Protein AF-A0A2N3T9R1-F1 (afdb_monomer_lite)

Structure (mmCIF, N/CA/C/O backbone):
data_AF-A0A2N3T9R1-F1
#
_entry.id   AF-A0A2N3T9R1-F1
#
loop_
_atom_site.group_PDB
_atom_site.id
_atom_site.type_symbol
_atom_site.label_atom_id
_atom_site.label_alt_id
_atom_site.label_comp_id
_atom_site.label_asym_id
_atom_site.label_entity_id
_atom_site.label_seq_id
_atom_site.pdbx_PDB_ins_code
_atom_site.Cartn_x
_atom_site.Cartn_y
_atom_site.Cartn_z
_atom_site.occupancy
_atom_site.B_iso_or_equiv
_atom_site.auth_seq_id
_atom_site.auth_comp_id
_atom_site.auth_asym_id
_atom_site.auth_atom_id
_atom_site.pdbx_PDB_model_num
ATOM 1 N N . MET A 1 1 ? -30.437 9.710 15.275 1.00 53.56 1 MET A N 1
ATOM 2 C CA . MET A 1 1 ? -29.763 8.738 14.386 1.00 53.56 1 MET A CA 1
ATOM 3 C C . MET A 1 1 ? -28.550 8.217 15.130 1.00 53.56 1 MET A C 1
ATOM 5 O O . MET A 1 1 ? -27.821 9.043 15.656 1.00 53.56 1 MET A O 1
ATOM 9 N N . LYS A 1 2 ? -28.381 6.897 15.254 1.00 58.34 2 LYS A N 1
ATOM 10 C CA . LYS A 1 2 ? -27.181 6.318 15.877 1.00 58.34 2 LYS A CA 1
ATOM 11 C C . LYS A 1 2 ? -26.072 6.279 14.831 1.00 58.34 2 LYS A C 1
ATOM 13 O O . LYS A 1 2 ? -26.341 5.874 13.700 1.00 58.34 2 LYS A O 1
ATOM 18 N N . THR A 1 3 ? -24.881 6.753 15.173 1.00 74.75 3 THR A N 1
ATOM 19 C CA . THR A 1 3 ? -23.743 6.720 14.251 1.00 74.75 3 THR A CA 1
ATOM 20 C C . THR A 1 3 ? -23.021 5.381 14.381 1.00 74.75 3 THR A C 1
ATOM 22 O O . THR A 1 3 ? -23.150 4.703 15.395 1.00 74.75 3 THR A O 1
ATOM 25 N N . ILE A 1 4 ? -22.265 4.971 13.360 1.00 71.94 4 ILE A N 1
ATOM 26 C CA . ILE A 1 4 ? -21.461 3.732 13.413 1.00 71.94 4 ILE A CA 1
ATOM 27 C C . ILE A 1 4 ? -20.484 3.746 14.603 1.00 71.94 4 ILE A C 1
ATOM 29 O O . ILE A 1 4 ? -20.138 2.696 15.130 1.00 71.94 4 ILE A O 1
ATOM 33 N N . LEU A 1 5 ? -20.091 4.939 15.055 1.00 71.88 5 LEU A N 1
ATOM 34 C CA . LEU A 1 5 ? 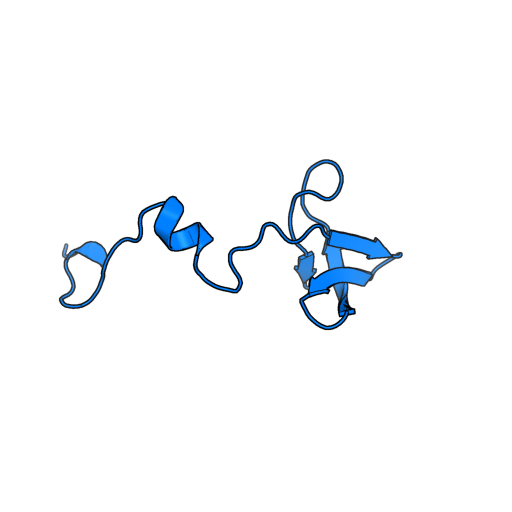-19.224 5.160 16.211 1.00 71.88 5 LEU A CA 1
ATOM 35 C C . LEU A 1 5 ? -19.904 4.826 17.552 1.00 71.88 5 LEU A C 1
ATOM 37 O O . LEU A 1 5 ? -19.207 4.629 18.539 1.00 71.88 5 LEU A O 1
ATOM 41 N N . ASP A 1 6 ? -21.239 4.754 17.589 1.00 78.00 6 ASP A N 1
ATOM 42 C CA . ASP A 1 6 ? -22.031 4.397 18.776 1.00 78.00 6 ASP A CA 1
ATOM 43 C C . ASP A 1 6 ? -22.318 2.886 18.870 1.00 78.00 6 ASP A C 1
ATOM 45 O O . ASP A 1 6 ? -23.084 2.449 19.733 1.00 78.00 6 ASP A O 1
ATOM 49 N N . LEU A 1 7 ? -21.785 2.079 17.947 1.00 81.62 7 LEU A N 1
ATOM 50 C CA . LEU A 1 7 ? -21.957 0.629 17.964 1.00 81.62 7 LEU A CA 1
ATOM 51 C C . LEU A 1 7 ? -20.935 -0.013 18.905 1.00 81.62 7 LEU A C 1
ATOM 53 O O . LEU A 1 7 ? -19.732 0.231 18.806 1.00 81.62 7 LEU A O 1
ATOM 57 N N . ASP A 1 8 ? -21.424 -0.883 19.786 1.00 75.31 8 ASP A N 1
ATOM 58 C CA . ASP A 1 8 ? -20.591 -1.672 20.691 1.00 75.31 8 ASP A CA 1
ATOM 59 C C . ASP A 1 8 ? -19.577 -2.508 19.887 1.00 75.31 8 ASP A C 1
ATOM 61 O O . ASP A 1 8 ? -19.938 -3.205 18.936 1.00 75.31 8 ASP A O 1
ATOM 65 N N . GLY A 1 9 ? -18.291 -2.393 20.228 1.00 72.56 9 GLY A N 1
ATOM 66 C CA . GLY A 1 9 ? -17.186 -3.047 19.515 1.00 72.56 9 GLY A CA 1
ATOM 67 C C . GLY A 1 9 ? -16.546 -2.238 18.376 1.00 72.56 9 GLY A C 1
ATOM 68 O O . GLY A 1 9 ? -15.496 -2.646 17.875 1.00 72.56 9 GLY A O 1
ATOM 69 N N . VAL A 1 10 ? -17.095 -1.080 17.990 1.00 76.56 10 VAL A N 1
ATOM 70 C CA . VAL A 1 10 ? -16.452 -0.181 17.017 1.00 76.56 10 VAL A CA 1
ATOM 71 C C . VAL A 1 10 ? -15.535 0.800 17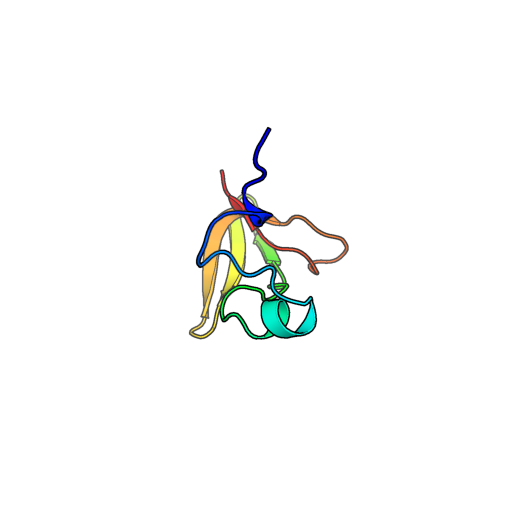.750 1.00 76.56 10 VAL A C 1
ATOM 73 O O . VAL A 1 10 ? -15.990 1.684 18.469 1.00 76.56 10 VAL A O 1
ATOM 76 N N . LYS A 1 11 ? -14.218 0.665 17.553 1.00 79.50 11 LYS A N 1
ATOM 77 C CA . LYS A 1 11 ? -13.214 1.595 18.091 1.00 79.50 11 LYS A CA 1
ATOM 78 C C . LYS A 1 11 ? -12.600 2.423 16.967 1.00 79.50 11 LYS A C 1
ATOM 80 O O . LYS A 1 11 ? -11.985 1.880 16.051 1.00 79.50 11 LYS A O 1
ATOM 85 N N . THR A 1 12 ? -12.688 3.745 17.076 1.00 81.50 12 THR A N 1
ATOM 86 C CA . THR A 1 12 ? -11.918 4.654 16.219 1.00 81.50 12 THR A CA 1
ATOM 87 C C . THR A 1 12 ? -10.445 4.563 16.587 1.00 81.50 12 THR A C 1
ATOM 89 O O . THR A 1 12 ? -10.059 4.874 17.714 1.00 81.50 12 THR A O 1
ATOM 92 N N . LEU A 1 13 ? -9.618 4.134 15.639 1.00 79.19 13 LEU A N 1
ATOM 93 C CA . LEU A 1 13 ? -8.175 4.059 15.831 1.00 79.19 13 LEU A CA 1
ATOM 94 C C . LEU A 1 13 ? -7.553 5.450 15.717 1.00 79.19 13 LEU A C 1
ATOM 96 O O . LEU A 1 13 ? -7.864 6.210 14.794 1.00 79.19 13 LEU A O 1
ATOM 100 N N . SER A 1 14 ? -6.636 5.762 16.629 1.00 79.56 14 SER A N 1
ATOM 101 C CA . SER A 1 14 ? -5.753 6.924 16.494 1.00 79.56 14 SER A CA 1
ATOM 102 C C . SER A 1 14 ? -4.875 6.800 15.240 1.00 79.56 14 SER A C 1
ATOM 104 O O . SER A 1 14 ? -4.665 5.704 14.722 1.00 79.56 14 SER A O 1
ATOM 106 N N . LYS A 1 15 ? -4.331 7.914 14.732 1.00 73.44 15 LYS A N 1
ATOM 107 C CA . LYS A 1 15 ? -3.449 7.888 13.547 1.00 73.44 15 LYS A CA 1
ATOM 108 C C . LYS A 1 15 ? -2.230 6.979 13.750 1.00 73.44 15 LYS A C 1
ATOM 110 O O . LYS A 1 15 ? -1.828 6.285 12.821 1.00 73.44 15 LYS A O 1
ATOM 115 N N . ASP A 1 16 ? -1.690 6.946 14.964 1.00 73.88 16 ASP A N 1
ATOM 116 C CA . ASP A 1 16 ? -0.576 6.069 15.333 1.00 73.88 16 ASP A CA 1
ATOM 117 C C . ASP A 1 16 ? -0.979 4.591 15.368 1.00 73.88 16 ASP A C 1
ATOM 119 O O . ASP A 1 16 ? -0.200 3.729 14.968 1.00 73.88 16 ASP A O 1
ATOM 123 N N . GLU A 1 17 ? -2.197 4.273 15.820 1.00 72.88 17 GLU A N 1
ATOM 124 C CA . GLU A 1 17 ? -2.737 2.910 15.752 1.00 72.88 17 GLU A CA 1
ATOM 125 C C . GLU A 1 17 ? -3.017 2.488 14.307 1.00 72.88 17 GLU A C 1
ATOM 127 O O . GLU A 1 17 ? -2.710 1.357 13.940 1.00 72.88 17 GLU A O 1
ATOM 132 N N . GLN A 1 18 ? -3.521 3.399 13.471 1.00 69.94 18 GLN A N 1
ATOM 133 C CA . GLN A 1 18 ? -3.714 3.148 12.042 1.00 69.94 18 GLN A CA 1
ATOM 134 C C . GLN A 1 18 ? -2.383 2.836 11.353 1.00 69.94 18 GLN A C 1
ATOM 136 O O . GLN A 1 18 ? -2.309 1.869 10.605 1.00 69.94 18 GLN A O 1
ATOM 141 N N . GLY A 1 19 ? -1.311 3.573 11.662 1.00 63.06 19 GLY A N 1
ATOM 142 C CA . GLY A 1 19 ? 0.025 3.325 11.106 1.00 63.06 19 GLY A CA 1
ATOM 143 C C . GLY A 1 19 ? 0.661 1.989 11.517 1.00 63.06 19 GLY A C 1
ATOM 144 O O . GLY A 1 19 ? 1.615 1.550 10.879 1.00 63.06 19 GLY A O 1
ATOM 145 N N . LYS A 1 20 ? 0.137 1.325 12.557 1.00 68.00 20 LYS A N 1
ATOM 146 C CA . LYS A 1 20 ? 0.572 -0.015 12.993 1.00 68.00 20 LYS A CA 1
ATOM 147 C C . LYS A 1 20 ? -0.180 -1.145 12.294 1.00 68.00 20 LYS A C 1
ATOM 149 O O . LYS A 1 20 ? 0.235 -2.297 12.405 1.00 68.00 20 LYS A O 1
ATOM 154 N N . ILE A 1 21 ? -1.270 -0.841 11.589 1.00 67.94 21 ILE A N 1
ATOM 155 C CA . ILE A 1 21 ? -1.978 -1.832 10.784 1.00 67.94 21 ILE A CA 1
ATOM 156 C C . ILE A 1 21 ? -1.069 -2.195 9.610 1.00 67.94 21 ILE A C 1
ATOM 158 O O . ILE A 1 21 ? -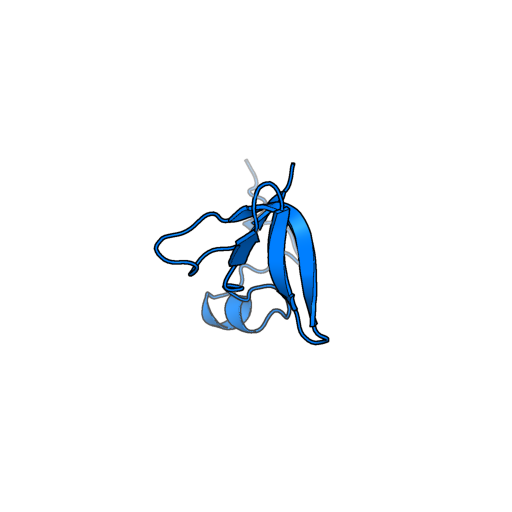0.761 -1.356 8.762 1.00 67.94 21 ILE A O 1
ATOM 162 N N . SER A 1 22 ? -0.631 -3.450 9.545 1.00 52.25 22 SER A N 1
ATOM 163 C CA . SER A 1 22 ? 0.045 -3.983 8.363 1.00 52.25 22 SER A CA 1
ATOM 164 C C . SER A 1 22 ? -0.891 -3.837 7.157 1.00 52.25 22 SER A C 1
ATOM 166 O O . SER A 1 22 ? -1.955 -4.446 7.134 1.00 52.25 22 SER A O 1
ATOM 168 N N . GLY A 1 23 ? -0.534 -2.975 6.200 1.00 53.41 23 GLY A N 1
ATOM 169 C CA . GLY A 1 23 ? -1.407 -2.567 5.088 1.00 53.41 23 GLY A CA 1
ATOM 170 C C . GLY A 1 23 ? -1.755 -1.073 5.066 1.00 53.41 23 GLY A C 1
ATOM 171 O O . GLY A 1 23 ? -2.125 -0.554 4.022 1.00 53.41 23 GLY A O 1
ATOM 172 N N . ALA A 1 24 ? -1.572 -0.343 6.171 1.00 51.25 24 ALA A N 1
ATOM 173 C CA . ALA A 1 24 ? -1.731 1.118 6.219 1.00 51.25 24 ALA A CA 1
ATOM 174 C C . ALA A 1 24 ? -0.472 1.881 5.765 1.00 51.25 24 ALA A C 1
ATOM 176 O O . ALA A 1 24 ? -0.344 3.090 5.982 1.00 51.25 24 ALA A O 1
ATOM 177 N N . GLY A 1 25 ? 0.486 1.172 5.160 1.00 52.62 25 GLY A N 1
ATOM 178 C CA . GLY A 1 25 ? 1.675 1.775 4.587 1.00 52.62 25 GLY A CA 1
ATOM 179 C C . GLY A 1 25 ? 1.282 2.736 3.473 1.00 52.62 25 GLY A C 1
ATOM 180 O O . GLY A 1 25 ? 0.496 2.402 2.593 1.00 52.62 25 GLY A O 1
ATOM 181 N N . ARG A 1 26 ? 1.867 3.935 3.476 1.00 55.69 26 ARG A N 1
ATOM 182 C CA . ARG A 1 26 ? 1.984 4.730 2.251 1.00 55.69 26 ARG A CA 1
ATOM 183 C C . ARG A 1 26 ? 2.945 3.981 1.337 1.00 55.69 26 ARG A C 1
ATOM 185 O O . ARG A 1 26 ? 4.146 4.246 1.354 1.00 55.69 26 ARG A O 1
ATOM 192 N N . TYR A 1 27 ? 2.447 2.959 0.655 1.00 59.44 27 TYR A N 1
ATOM 193 C CA . TYR A 1 27 ? 3.263 2.179 -0.254 1.00 59.44 27 TYR A CA 1
ATOM 194 C C . TYR A 1 27 ? 3.627 3.082 -1.405 1.00 59.44 27 TYR A C 1
ATOM 196 O O . TYR A 1 27 ? 2.749 3.573 -2.098 1.00 59.44 27 TYR A O 1
ATOM 204 N N . ALA A 1 28 ? 4.921 3.334 -1.565 1.00 70.25 28 ALA A N 1
ATOM 205 C CA . ALA A 1 28 ? 5.392 4.069 -2.713 1.00 70.25 28 ALA A CA 1
ATOM 206 C C . ALA A 1 28 ? 5.025 3.274 -3.967 1.00 70.25 28 ALA A C 1
ATOM 208 O O . ALA A 1 28 ? 5.546 2.171 -4.182 1.00 70.25 28 ALA A O 1
ATOM 209 N N . CYS A 1 29 ? 4.097 3.804 -4.759 1.00 78.56 29 CYS A N 1
ATOM 210 C CA . CYS A 1 29 ? 3.762 3.211 -6.038 1.00 78.56 29 CYS A CA 1
ATOM 211 C C . CYS A 1 29 ? 4.745 3.656 -7.126 1.00 78.56 29 CYS A C 1
ATOM 213 O O . CYS A 1 29 ? 5.297 4.759 -7.112 1.00 78.56 29 CYS A O 1
ATOM 215 N N . SER A 1 30 ? 4.960 2.781 -8.103 1.00 82.69 30 SER A N 1
ATOM 216 C CA . SER A 1 30 ? 5.722 3.071 -9.314 1.00 82.69 30 SER A CA 1
ATOM 217 C C . SER A 1 30 ? 4.850 2.806 -10.532 1.00 82.69 30 SER A C 1
ATOM 219 O O . SER A 1 30 ? 4.239 1.743 -10.643 1.00 82.69 30 SER A O 1
ATOM 221 N N . GLN A 1 31 ? 4.802 3.766 -11.456 1.00 85.62 31 GLN A N 1
ATOM 222 C CA . GLN A 1 31 ? 4.082 3.602 -12.714 1.00 85.62 31 GLN A CA 1
ATOM 223 C C . GLN A 1 31 ? 4.986 2.954 -13.768 1.00 85.62 31 GLN A C 1
ATOM 225 O O . GLN A 1 31 ? 6.039 3.495 -14.115 1.00 85.62 31 GLN A O 1
ATOM 230 N N . ARG A 1 32 ? 4.544 1.828 -14.336 1.00 84.62 32 ARG A N 1
ATOM 231 C CA . ARG A 1 32 ? 5.167 1.166 -15.493 1.00 84.62 32 ARG A CA 1
ATOM 232 C C . ARG A 1 32 ? 4.151 1.047 -16.626 1.00 84.62 32 ARG A C 1
ATOM 234 O O . ARG A 1 32 ? 3.441 0.053 -16.756 1.00 84.62 32 ARG A O 1
ATOM 241 N N . GLY A 1 33 ? 4.065 2.080 -17.461 1.00 85.75 33 GLY A N 1
ATOM 242 C CA . GLY A 1 33 ? 3.067 2.131 -18.533 1.00 85.75 33 GLY A CA 1
ATOM 243 C C . GLY A 1 33 ? 1.647 2.180 -17.963 1.00 85.75 33 GLY A C 1
ATOM 244 O O . GLY A 1 33 ? 1.318 3.118 -17.245 1.00 85.75 33 GLY A O 1
ATOM 245 N N . ARG A 1 34 ? 0.814 1.175 -18.268 1.00 84.31 34 ARG A N 1
ATOM 246 C CA . ARG A 1 34 ? -0.552 1.020 -17.713 1.00 84.31 34 ARG A CA 1
ATOM 247 C C . ARG A 1 34 ? -0.612 0.180 -16.433 1.00 84.31 34 ARG A C 1
ATOM 249 O O . ARG A 1 34 ? -1.699 -0.115 -15.948 1.00 84.31 34 ARG A O 1
ATOM 256 N N . MET A 1 35 ? 0.543 -0.244 -15.930 1.00 87.94 35 MET A N 1
ATOM 257 C CA . MET A 1 35 ? 0.636 -1.033 -14.713 1.00 87.94 35 MET A CA 1
ATOM 258 C C . MET A 1 35 ? 1.076 -0.136 -13.565 1.00 87.94 35 MET A C 1
ATOM 260 O O . MET A 1 35 ? 2.034 0.634 -13.707 1.00 87.94 35 MET A O 1
ATOM 264 N N . CYS A 1 36 ? 0.408 -0.275 -12.432 1.00 88.12 36 CYS A N 1
ATOM 265 C CA . CYS A 1 36 ? 0.831 0.303 -11.177 1.00 88.12 36 CYS A CA 1
ATOM 266 C C . CYS A 1 36 ? 1.483 -0.776 -10.314 1.00 88.12 36 CYS A C 1
ATOM 268 O O . CYS A 1 36 ? 0.998 -1.902 -10.250 1.00 88.12 36 CYS A O 1
ATOM 270 N N . CYS A 1 37 ? 2.612 -0.444 -9.693 1.00 85.88 37 CYS A N 1
ATOM 271 C CA . CYS A 1 37 ? 3.374 -1.363 -8.861 1.00 85.88 37 CYS A CA 1
ATOM 272 C C . CYS A 1 37 ? 3.481 -0.847 -7.424 1.00 85.88 37 CYS A C 1
ATOM 274 O O . CYS A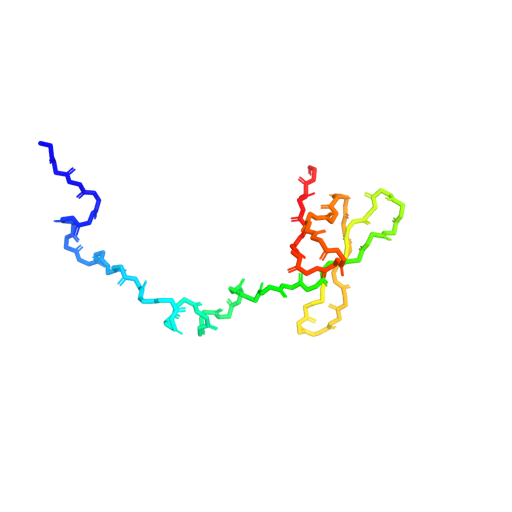 1 37 ? 4.067 0.216 -7.225 1.00 85.88 37 CYS A O 1
ATOM 276 N N . GLU A 1 38 ? 3.011 -1.605 -6.433 1.00 82.62 38 GLU A N 1
ATOM 277 C CA . GLU A 1 38 ? 3.218 -1.325 -5.005 1.00 82.62 38 GLU A CA 1
ATOM 278 C C . GLU A 1 38 ? 4.372 -2.153 -4.437 1.00 82.62 38 GLU A C 1
ATOM 280 O O . GLU A 1 38 ? 4.524 -3.341 -4.730 1.00 82.62 38 GLU A O 1
ATOM 285 N N . HIS A 1 39 ? 5.199 -1.528 -3.597 1.00 72.94 39 HIS A N 1
ATOM 286 C CA . HIS A 1 39 ? 6.222 -2.244 -2.837 1.00 72.94 39 HIS A CA 1
ATOM 287 C C . HIS A 1 39 ? 5.583 -2.999 -1.669 1.00 72.94 39 HIS A C 1
ATOM 289 O O . HIS A 1 39 ? 5.332 -2.419 -0.615 1.00 72.94 39 HIS A O 1
ATOM 295 N N . ALA A 1 40 ? 5.365 -4.301 -1.843 1.00 69.00 40 ALA A N 1
ATOM 296 C CA . ALA A 1 40 ? 4.916 -5.186 -0.779 1.00 69.00 40 ALA A CA 1
ATOM 297 C C . ALA A 1 40 ? 6.108 -5.910 -0.112 1.00 69.00 40 ALA A C 1
ATOM 299 O O . ALA A 1 40 ? 7.148 -6.133 -0.748 1.00 69.00 40 ALA A O 1
ATOM 300 N N . PRO A 1 41 ? 5.982 -6.317 1.166 1.00 58.31 41 PRO A N 1
ATOM 301 C CA . PRO A 1 41 ? 6.939 -7.232 1.773 1.00 58.31 41 PRO A CA 1
ATOM 302 C C . PRO A 1 41 ? 6.908 -8.568 1.013 1.00 58.31 41 PRO A C 1
ATOM 304 O O . PRO A 1 41 ? 5.909 -9.278 1.049 1.00 58.31 41 PRO A O 1
ATOM 307 N N . GLY A 1 42 ? 7.995 -8.888 0.304 1.00 68.50 42 GLY A N 1
ATOM 308 C CA . GLY A 1 42 ? 8.098 -10.069 -0.569 1.00 68.50 42 GLY A CA 1
ATOM 309 C C . GLY A 1 42 ? 8.341 -9.753 -2.049 1.00 68.50 42 GLY A C 1
ATOM 310 O O . GLY A 1 42 ? 8.683 -10.655 -2.808 1.00 68.50 42 GLY A O 1
ATOM 311 N N . GLY A 1 43 ? 8.238 -8.484 -2.452 1.00 70.81 43 GLY A N 1
ATOM 312 C CA . GLY A 1 43 ? 8.529 -8.027 -3.811 1.00 70.81 43 GLY A CA 1
ATOM 313 C C . GLY A 1 43 ? 7.494 -7.023 -4.325 1.00 70.81 43 GLY A C 1
ATOM 314 O O . GLY A 1 43 ? 6.433 -6.862 -3.720 1.00 70.81 43 GLY A O 1
ATOM 315 N N . PRO A 1 44 ? 7.790 -6.316 -5.428 1.00 78.31 44 PRO A N 1
ATOM 316 C CA . PRO A 1 44 ? 6.832 -5.401 -6.026 1.00 78.31 44 PRO A CA 1
ATOM 317 C C . PRO A 1 44 ? 5.651 -6.183 -6.613 1.00 78.31 44 PRO A C 1
ATOM 319 O O . PRO A 1 44 ? 5.836 -7.067 -7.451 1.00 78.31 44 PRO A O 1
ATOM 322 N N . PHE A 1 45 ? 4.440 -5.834 -6.191 1.00 83.88 45 PHE A N 1
ATOM 323 C CA . PHE A 1 45 ? 3.199 -6.313 -6.791 1.00 83.88 45 PHE A CA 1
ATOM 324 C C . PHE A 1 45 ? 2.783 -5.330 -7.885 1.00 83.88 45 PHE A C 1
ATOM 326 O O . PHE A 1 45 ? 2.605 -4.154 -7.587 1.00 83.88 45 PHE A O 1
ATOM 333 N N . CYS A 1 46 ? 2.661 -5.790 -9.133 1.00 87.00 46 CYS A N 1
ATOM 334 C CA . CYS A 1 46 ? 2.322 -4.953 -10.284 1.00 87.00 46 CYS A CA 1
ATOM 335 C C . CYS A 1 46 ? 1.042 -5.440 -10.961 1.00 87.00 46 CYS A C 1
ATOM 337 O O . CYS A 1 46 ? 0.996 -6.579 -11.423 1.00 87.00 46 CYS A O 1
ATOM 339 N N . GLU A 1 47 ? 0.061 -4.555 -11.110 1.00 86.75 47 GLU A N 1
ATOM 340 C CA . GLU A 1 47 ? -1.197 -4.852 -11.800 1.00 86.75 47 GLU A CA 1
ATOM 341 C C . GLU A 1 47 ? -1.717 -3.657 -12.609 1.00 86.75 47 GLU A C 1
ATOM 343 O O . GLU A 1 47 ? -1.114 -2.583 -12.602 1.00 86.75 47 GLU A O 1
ATOM 348 N N . ALA A 1 48 ? -2.815 -3.832 -13.348 1.00 91.25 48 ALA A 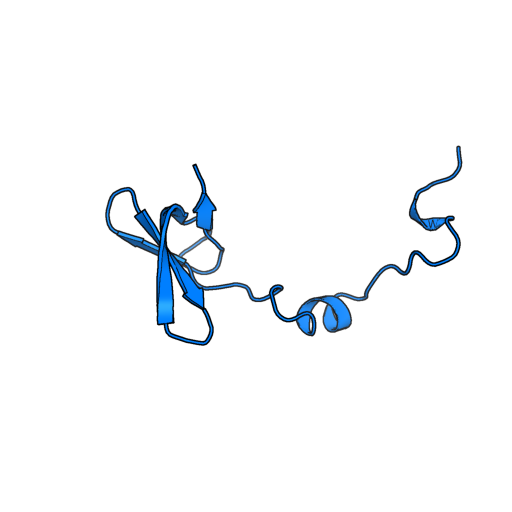N 1
ATOM 349 C CA . ALA A 1 48 ? -3.427 -2.755 -14.121 1.00 91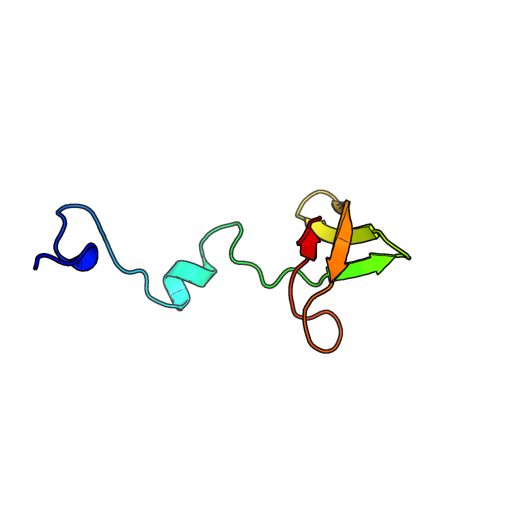.25 48 ALA A CA 1
ATOM 350 C C . ALA A 1 48 ? -3.935 -1.640 -13.190 1.00 91.25 48 ALA A C 1
ATOM 352 O O . ALA A 1 48 ? -4.821 -1.847 -12.367 1.00 91.25 48 ALA A O 1
ATOM 353 N N . GLY A 1 49 ? -3.377 -0.438 -13.329 1.00 88.69 49 GLY A N 1
ATOM 354 C CA . GLY A 1 49 ? -3.733 0.677 -12.459 1.00 88.69 49 GLY A CA 1
ATOM 355 C C . GLY A 1 49 ? -2.908 1.931 -12.708 1.00 88.69 49 GLY A C 1
ATOM 356 O O . GLY A 1 49 ? -2.006 1.968 -13.558 1.00 88.69 49 GLY A O 1
ATOM 357 N N . ILE A 1 50 ? -3.197 2.959 -11.917 1.00 87.62 50 ILE A N 1
ATOM 358 C CA . ILE A 1 50 ? -2.471 4.226 -11.907 1.00 87.62 50 ILE A CA 1
ATOM 359 C C . ILE A 1 50 ? -1.955 4.561 -10.510 1.00 87.62 50 ILE A C 1
ATOM 361 O O . ILE A 1 50 ? -2.670 4.497 -9.517 1.00 87.62 50 ILE A O 1
ATOM 365 N N . CYS A 1 51 ? -0.690 4.943 -10.445 1.00 83.69 51 CYS A N 1
ATOM 366 C CA . CYS A 1 51 ? -0.044 5.412 -9.236 1.00 83.69 51 CYS A CA 1
ATOM 367 C C . CYS A 1 51 ? -0.587 6.799 -8.879 1.00 83.69 51 CYS A C 1
ATOM 369 O O . CYS A 1 51 ? -0.408 7.756 -9.638 1.00 83.69 51 CYS A O 1
ATOM 371 N N . ILE A 1 52 ? -1.270 6.908 -7.740 1.00 78.94 52 ILE A N 1
ATOM 372 C CA . ILE A 1 52 ? -1.866 8.159 -7.271 1.00 78.94 52 ILE A CA 1
ATOM 373 C C . ILE A 1 52 ? -1.027 8.734 -6.129 1.00 78.94 52 ILE A C 1
ATOM 375 O O . ILE A 1 52 ? -0.785 8.071 -5.131 1.00 78.94 52 ILE A O 1
ATOM 379 N N . GLY A 1 53 ? -0.569 9.981 -6.262 1.00 66.06 53 GLY A N 1
ATOM 380 C CA . GLY A 1 53 ? 0.241 10.670 -5.250 1.00 66.06 53 GLY A CA 1
ATOM 381 C C . GLY A 1 53 ? 1.358 11.521 -5.856 1.00 66.06 53 GLY A C 1
ATOM 382 O O . GLY A 1 53 ? 1.776 11.315 -6.992 1.00 66.06 53 GLY A O 1
ATOM 383 N N . ILE A 1 54 ? 1.856 12.502 -5.102 1.00 57.25 54 ILE A N 1
ATOM 384 C CA . ILE A 1 54 ? 2.920 13.399 -5.577 1.00 57.25 54 ILE A CA 1
ATOM 385 C C . ILE A 1 54 ? 4.262 12.666 -5.474 1.00 57.25 54 ILE A C 1
ATOM 387 O O . ILE A 1 54 ? 4.670 12.268 -4.384 1.00 57.25 54 ILE A O 1
ATOM 391 N N . GLY A 1 55 ? 4.949 12.466 -6.599 1.00 54.03 55 GLY A N 1
ATOM 392 C CA . GLY A 1 55 ? 6.301 11.894 -6.613 1.00 54.03 55 GLY A CA 1
ATOM 393 C C . GLY A 1 55 ? 6.409 10.455 -6.088 1.00 54.03 55 GLY A C 1
ATOM 394 O O . GLY A 1 55 ? 7.434 10.111 -5.511 1.00 54.03 55 GLY A O 1
ATOM 395 N N . GLY A 1 56 ? 5.368 9.625 -6.247 1.00 56.16 56 GLY A N 1
ATOM 396 C CA . GLY A 1 56 ? 5.398 8.210 -5.840 1.00 56.16 56 GLY A CA 1
ATOM 397 C C . GLY A 1 56 ? 5.170 7.969 -4.345 1.00 56.16 56 GLY A C 1
ATOM 398 O O . GLY A 1 56 ? 5.565 6.934 -3.832 1.00 56.16 56 GLY A O 1
ATOM 399 N N . SER A 1 57 ? 4.564 8.924 -3.632 1.00 59.00 57 SER A N 1
ATOM 400 C CA . SER A 1 57 ? 4.296 8.833 -2.185 1.00 59.00 57 SER A CA 1
ATOM 401 C C . SER A 1 57 ? 2.867 8.403 -1.811 1.00 59.00 57 SER A C 1
ATOM 403 O O . SER A 1 57 ? 2.544 8.326 -0.623 1.00 59.00 57 SER A O 1
ATOM 405 N N . GLY A 1 58 ? 2.007 8.134 -2.796 1.00 67.50 58 GLY A N 1
ATOM 406 C CA . GLY A 1 58 ? 0.710 7.484 -2.578 1.00 67.50 58 GLY A CA 1
ATOM 407 C C . GLY A 1 58 ? 0.676 6.084 -3.192 1.00 67.50 58 GLY A C 1
ATOM 408 O O . GLY A 1 58 ? 1.725 5.592 -3.588 1.00 67.50 58 GLY A O 1
ATOM 409 N N . GLY A 1 59 ? -0.496 5.443 -3.205 1.00 77.94 59 GLY A N 1
ATOM 410 C CA . GLY A 1 59 ? -0.669 4.032 -3.580 1.00 77.94 59 GLY A CA 1
ATOM 411 C C . GLY A 1 59 ? -1.194 3.818 -5.001 1.00 77.94 59 GLY A C 1
ATOM 412 O O . GLY A 1 59 ? -1.376 4.769 -5.766 1.00 77.94 59 GLY A O 1
ATOM 413 N N . CYS A 1 60 ? -1.454 2.564 -5.365 1.00 81.88 60 CYS A N 1
ATOM 414 C CA . CYS A 1 60 ? -2.071 2.255 -6.648 1.00 81.88 60 CYS A CA 1
ATOM 415 C C . CYS A 1 60 ? -3.592 2.413 -6.591 1.00 81.88 60 CYS A C 1
ATOM 417 O O . CYS A 1 60 ? -4.269 1.880 -5.715 1.00 81.88 60 CYS A O 1
ATOM 419 N N . LEU A 1 61 ? -4.132 3.138 -7.566 1.00 83.19 61 LEU A N 1
ATOM 420 C CA . LEU A 1 61 ? -5.537 3.082 -7.930 1.00 83.19 61 LEU A CA 1
ATOM 421 C C . LEU A 1 61 ? -5.691 2.026 -9.023 1.00 83.19 61 LEU A C 1
ATOM 423 O O . LEU A 1 61 ? -5.308 2.245 -10.173 1.00 83.19 61 LEU A O 1
ATOM 427 N N . TRP A 1 62 ? -6.213 0.875 -8.632 1.00 83.25 62 TRP A N 1
ATOM 428 C CA . TRP A 1 62 ? -6.440 -0.266 -9.513 1.00 83.25 62 TRP A CA 1
ATOM 429 C C . TRP A 1 62 ? -7.639 -0.021 -10.444 1.00 83.25 62 TRP A C 1
ATOM 431 O O . TRP A 1 62 ? -8.564 0.711 -10.072 1.00 83.25 62 TRP A O 1
ATOM 441 N N . TYR A 1 63 ? -7.586 -0.582 -11.657 1.00 78.56 63 TYR A N 1
ATOM 442 C CA . TYR A 1 63 ? -8.688 -0.548 -12.632 1.00 78.56 63 TYR A CA 1
ATOM 443 C C . TYR A 1 63 ? -9.646 -1.726 -12.468 1.00 78.56 63 TYR A C 1
ATOM 445 O O . TYR A 1 63 ? -9.174 -2.822 -12.100 1.00 78.56 63 TYR A O 1
#

Foldseek 3Di:
DDDPCNDPPDDDDDPVRCVPPQVSALFQWDDDPQWIWGQDDPGIDIDGFDQDDDPRRHGTDHD

Secondary structure (DSSP, 8-state):
---GGGSTT--PPPHHHHTTSTT-S---EEEETTEEEEEETTEEEEEEEEE-SGGG-S-EEE-

Sequence (63 aa):
MKTILDLDGVKTLSKDEQGKISGAGRYACSQRGRMCCEHAPGGPFCEAGICIGIGGSGGCLWY

Radius of gyration: 15.69 Å; chains: 1; bounding box: 38×24×39 Å

pLDDT: mean 73.57, std 11.2, range [51.25, 91.25]